Protein AF-A0A969V7N5-F1 (afdb_monomer_lite)

Foldseek 3Di:
DDDDPVSVVVVLVVVLVVQCVVCVLQQQSVCVSVVHCCHPVNVNSVVCSVVCNVVPPPD

pLDDT: mean 91.93, std 6.85, range [60.72, 97.19]

Sequence (59 aa):
MELNNEQKKWLEKIQHQVMAFIYRKDLRKLATLYGTNKWNQHWYAQHYNKHFTPLRLKK

Secondary structure (DSSP, 8-state):
-PPPHHHHHHHHHHHHHHHHHHTTT-HHHHHHHTT-TTTTTS-HHHHHHHHHGGGGG--

Radius of gyration: 14.93 Å; chains: 1; bounding box: 21×29×48 Å

Structure (mmCIF, N/CA/C/O backbone):
data_AF-A0A969V7N5-F1
#
_entry.id   AF-A0A969V7N5-F1
#
loop_
_atom_site.group_PDB
_atom_site.id
_atom_site.type_symbol
_atom_site.label_atom_id
_atom_site.label_alt_id
_atom_site.label_comp_id
_atom_site.label_asym_id
_atom_site.label_entity_id
_atom_site.label_seq_id
_atom_site.pdbx_PDB_ins_code
_atom_site.Cartn_x
_atom_site.Cartn_y
_atom_site.Cartn_z
_atom_site.occupancy
_atom_site.B_iso_or_equiv
_atom_site.auth_seq_id
_atom_site.auth_comp_id
_atom_site.auth_asym_id
_atom_site.auth_atom_id
_atom_site.pdbx_PDB_model_num
ATOM 1 N N . MET A 1 1 ? -8.159 15.285 -27.806 1.00 60.72 1 MET A N 1
ATOM 2 C CA . MET A 1 1 ? -7.619 16.296 -26.875 1.00 60.72 1 MET A CA 1
ATOM 3 C C . MET A 1 1 ? -6.469 15.638 -26.134 1.00 60.72 1 MET A C 1
ATOM 5 O O . MET A 1 1 ? -6.716 14.787 -25.290 1.00 60.72 1 MET A O 1
ATOM 9 N N . GLU A 1 2 ? -5.230 15.901 -26.542 1.00 79.00 2 GLU A N 1
ATOM 10 C CA . GLU A 1 2 ? -4.060 15.342 -25.859 1.00 79.00 2 GLU A CA 1
ATOM 11 C C . GLU A 1 2 ? -3.803 16.132 -24.575 1.00 79.00 2 GLU A C 1
ATOM 13 O O . GLU A 1 2 ? -3.716 17.357 -24.596 1.00 79.00 2 GLU A O 1
ATOM 18 N N . LEU A 1 3 ? -3.723 15.428 -23.446 1.00 77.94 3 LEU A N 1
ATOM 19 C CA . LEU A 1 3 ? -3.337 16.029 -22.172 1.00 77.94 3 LEU A CA 1
ATOM 20 C C . LEU A 1 3 ? -1.867 16.443 -22.234 1.00 77.94 3 LEU A C 1
ATOM 22 O O . LEU A 1 3 ? -1.018 15.671 -22.694 1.00 77.94 3 LEU A O 1
ATOM 26 N N . ASN A 1 4 ? -1.555 17.633 -21.727 1.00 89.62 4 ASN A N 1
ATOM 27 C CA . ASN A 1 4 ? -0.172 18.084 -21.634 1.00 89.62 4 ASN A CA 1
ATOM 28 C C . ASN A 1 4 ? 0.601 17.265 -20.571 1.00 89.62 4 ASN A C 1
ATOM 30 O O . ASN A 1 4 ? 0.019 16.572 -19.729 1.00 89.62 4 ASN A O 1
ATOM 34 N N . ASN A 1 5 ? 1.933 17.344 -20.591 1.00 89.50 5 ASN A N 1
ATOM 35 C CA . ASN A 1 5 ? 2.784 16.566 -19.683 1.00 89.50 5 ASN A CA 1
ATOM 36 C C . ASN A 1 5 ? 2.600 16.919 -18.195 1.00 89.50 5 ASN A C 1
ATOM 38 O O . ASN A 1 5 ? 2.793 16.059 -17.336 1.00 89.50 5 ASN A O 1
ATOM 42 N N . GLU A 1 6 ? 2.219 18.153 -17.868 1.00 91.06 6 GLU A N 1
ATOM 43 C CA . GLU A 1 6 ? 1.958 18.579 -16.487 1.00 91.06 6 GLU A CA 1
ATOM 44 C C . GLU A 1 6 ? 0.638 18.012 -15.960 1.00 91.06 6 GLU A C 1
ATOM 46 O O . GLU A 1 6 ? 0.589 17.482 -14.850 1.00 91.06 6 GLU A O 1
ATOM 51 N N . GLN A 1 7 ? -0.409 18.041 -16.785 1.00 90.38 7 GLN A N 1
ATOM 52 C CA . GLN A 1 7 ? -1.710 17.444 -16.502 1.00 90.38 7 GLN A CA 1
ATOM 53 C C . GLN A 1 7 ? -1.571 15.935 -16.291 1.00 90.38 7 GLN A C 1
ATOM 55 O O . GLN A 1 7 ? -2.118 15.407 -15.327 1.00 90.38 7 GLN A O 1
ATOM 60 N N . LYS A 1 8 ? -0.774 15.247 -17.123 1.00 91.38 8 LYS A N 1
ATOM 61 C CA . LYS A 1 8 ? -0.460 13.820 -16.934 1.00 91.38 8 LYS A CA 1
ATOM 62 C C . LYS A 1 8 ? 0.222 13.560 -15.589 1.00 91.38 8 LYS A C 1
ATOM 64 O O . LYS A 1 8 ? -0.271 12.744 -14.820 1.00 91.38 8 LYS A O 1
ATOM 69 N N . LYS A 1 9 ? 1.280 14.308 -15.252 1.00 92.50 9 LYS A N 1
ATOM 70 C CA . LYS A 1 9 ? 1.977 14.173 -13.956 1.00 92.50 9 LYS A CA 1
ATOM 71 C C . LYS A 1 9 ? 1.061 14.444 -12.762 1.00 92.50 9 LYS A C 1
ATOM 73 O O . LYS A 1 9 ? 1.192 13.810 -11.717 1.00 92.50 9 LYS A O 1
ATOM 78 N N . TRP A 1 10 ? 0.152 15.407 -12.882 1.00 93.00 10 TRP A N 1
ATOM 79 C CA . TRP A 1 10 ? -0.820 15.705 -11.834 1.00 93.00 10 TRP A CA 1
ATOM 80 C C . TRP A 1 10 ? -1.834 14.566 -11.657 1.00 93.00 10 TRP A C 1
ATOM 82 O O . TRP A 1 10 ? -2.082 14.142 -10.528 1.00 93.00 10 TRP A O 1
ATOM 92 N N . LEU A 1 11 ? -2.349 14.014 -12.760 1.00 94.00 11 LEU A N 1
ATOM 93 C CA . LEU A 1 11 ? -3.235 12.849 -12.737 1.00 94.00 11 LEU A CA 1
ATOM 94 C C . LEU A 1 11 ? -2.540 11.626 -12.135 1.00 94.00 11 LEU A C 1
ATOM 96 O O . LEU A 1 11 ? -3.116 10.969 -11.272 1.00 94.00 11 LEU A O 1
ATOM 100 N N . GLU A 1 12 ? -1.290 11.367 -12.518 1.00 91.56 12 GLU A N 1
ATOM 101 C CA . GLU A 1 12 ? -0.470 10.300 -11.938 1.00 91.56 12 GLU A CA 1
ATOM 102 C C . GLU A 1 12 ? -0.320 10.474 -10.425 1.00 91.56 12 GLU A C 1
ATOM 104 O O . GLU A 1 12 ? -0.510 9.518 -9.677 1.00 91.56 12 GLU A O 1
ATOM 109 N N . LYS A 1 13 ? -0.052 11.697 -9.945 1.00 92.88 13 LYS A N 1
ATOM 110 C CA . LYS A 1 13 ? 0.030 11.982 -8.503 1.00 92.88 13 LYS A CA 1
ATOM 111 C C . LYS A 1 13 ? -1.282 11.690 -7.783 1.00 92.88 13 LYS A C 1
ATOM 113 O O . LYS A 1 13 ? -1.256 11.087 -6.713 1.00 92.88 13 LYS A O 1
ATOM 118 N N . ILE A 1 14 ? -2.416 12.095 -8.348 1.00 95.81 14 ILE A N 1
ATOM 119 C CA . ILE A 1 14 ? -3.729 11.841 -7.741 1.00 95.81 14 ILE A CA 1
ATOM 120 C C . ILE A 1 14 ? -4.047 10.357 -7.739 1.00 95.81 14 ILE A C 1
ATOM 122 O O . ILE A 1 14 ? -4.432 9.820 -6.703 1.00 95.81 14 ILE A O 1
ATOM 126 N N . GLN A 1 15 ? -3.840 9.681 -8.866 1.00 94.94 15 GLN A N 1
ATOM 127 C CA . GLN A 1 15 ? -3.999 8.238 -8.957 1.00 94.94 15 GLN A CA 1
ATOM 128 C C . GLN A 1 15 ? -3.147 7.542 -7.892 1.00 94.94 15 GLN A C 1
ATOM 130 O O . GLN A 1 15 ? -3.637 6.656 -7.195 1.00 94.94 15 GLN A O 1
ATOM 135 N N . HIS A 1 16 ? -1.897 7.977 -7.716 1.00 93.94 16 HIS A N 1
ATOM 136 C CA . HIS A 1 16 ? -0.988 7.432 -6.713 1.00 93.94 16 HIS A CA 1
ATOM 137 C C . HIS A 1 16 ? -1.514 7.636 -5.288 1.00 93.94 16 HIS A C 1
ATOM 139 O O . HIS A 1 16 ? -1.584 6.680 -4.520 1.00 93.94 16 HIS A O 1
ATOM 145 N N . GLN A 1 17 ? -1.984 8.842 -4.955 1.00 96.25 17 GLN A N 1
ATOM 146 C CA . GLN A 1 17 ? -2.579 9.149 -3.648 1.00 96.25 17 GLN A CA 1
ATOM 147 C C . GLN A 1 17 ? -3.851 8.338 -3.372 1.00 96.25 17 GLN A C 1
ATOM 149 O O . GLN A 1 17 ? -4.014 7.791 -2.278 1.00 96.25 17 GLN A O 1
ATOM 154 N N . VAL A 1 18 ? -4.736 8.213 -4.363 1.00 97.19 18 VAL A N 1
ATOM 155 C CA . VAL A 1 18 ? -5.962 7.411 -4.262 1.00 97.19 18 VAL A CA 1
ATOM 156 C C . VAL A 1 18 ? -5.612 5.942 -4.031 1.00 97.19 18 VAL A C 1
ATOM 158 O O . VAL A 1 18 ? -6.130 5.322 -3.101 1.00 97.19 18 VAL A O 1
ATOM 161 N N . MET A 1 19 ? -4.679 5.391 -4.810 1.00 97.06 19 MET A N 1
ATOM 162 C CA . MET A 1 19 ? -4.226 4.007 -4.654 1.00 97.06 19 MET A CA 1
ATOM 163 C C . MET A 1 19 ? -3.544 3.780 -3.302 1.00 97.06 19 MET A C 1
ATOM 165 O O . MET A 1 19 ? -3.806 2.770 -2.648 1.00 97.06 19 MET A O 1
ATOM 169 N N . ALA A 1 20 ? -2.738 4.732 -2.829 1.00 96.31 20 ALA A N 1
ATOM 170 C CA . ALA A 1 20 ? -2.118 4.671 -1.511 1.00 96.31 20 ALA A CA 1
ATOM 171 C C . ALA A 1 20 ? -3.172 4.646 -0.391 1.00 96.31 20 ALA A C 1
ATOM 173 O O . ALA A 1 20 ? -3.062 3.867 0.558 1.00 96.31 20 ALA A O 1
ATOM 174 N N . PHE A 1 21 ? -4.243 5.432 -0.521 1.00 96.25 21 PHE A N 1
ATOM 175 C CA . PHE A 1 21 ? -5.344 5.431 0.439 1.00 96.25 21 PHE A CA 1
ATOM 176 C C . PHE A 1 21 ? -6.150 4.125 0.420 1.00 96.25 21 PHE A C 1
ATOM 178 O O . PHE A 1 21 ? -6.475 3.598 1.489 1.00 96.25 21 PHE A O 1
ATOM 185 N N . ILE A 1 22 ? -6.443 3.577 -0.764 1.00 96.88 22 ILE A N 1
ATOM 186 C CA . ILE A 1 22 ? -7.127 2.282 -0.923 1.00 96.88 22 ILE A CA 1
ATOM 187 C C . ILE A 1 22 ? -6.280 1.158 -0.306 1.00 96.88 22 ILE A C 1
ATOM 189 O O . ILE A 1 22 ? -6.793 0.316 0.434 1.00 96.88 22 ILE A O 1
ATOM 193 N N . TYR A 1 23 ? -4.967 1.169 -0.545 1.00 96.12 23 TYR A N 1
ATOM 194 C CA . TYR A 1 23 ? -4.034 0.145 -0.072 1.00 96.12 23 TYR A CA 1
ATOM 195 C C . TYR A 1 23 ? -3.461 0.395 1.324 1.00 96.12 23 TYR A C 1
ATOM 197 O O . TYR A 1 23 ? -2.626 -0.382 1.778 1.00 96.12 2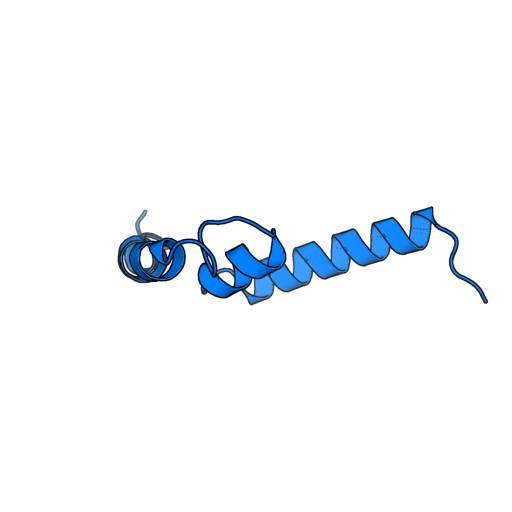3 TYR A O 1
ATOM 205 N N . ARG A 1 24 ? -3.951 1.393 2.069 1.00 94.00 24 ARG A N 1
ATOM 206 C CA . ARG A 1 24 ? -3.425 1.793 3.392 1.00 94.00 24 ARG A CA 1
ATOM 207 C C . ARG A 1 24 ? -3.330 0.686 4.457 1.00 94.00 24 ARG A C 1
ATOM 209 O O . ARG A 1 24 ? -2.739 0.908 5.507 1.00 94.00 24 ARG A O 1
ATOM 216 N N . LYS A 1 25 ? -3.979 -0.466 4.246 1.00 94.75 25 LYS A N 1
ATOM 217 C CA . LYS A 1 25 ? -3.967 -1.634 5.152 1.00 94.75 25 LYS A CA 1
ATOM 218 C C . LYS A 1 25 ? -3.152 -2.826 4.622 1.00 94.75 25 LYS A C 1
ATOM 220 O O . LYS A 1 25 ? -3.106 -3.859 5.285 1.00 94.75 25 LYS A O 1
ATOM 225 N N . ASP A 1 26 ? -2.570 -2.721 3.429 1.00 95.75 26 ASP A N 1
ATOM 226 C CA . ASP A 1 26 ? -1.755 -3.775 2.823 1.00 95.75 26 ASP A CA 1
ATOM 227 C C . ASP A 1 26 ? -0.395 -3.204 2.415 1.00 95.75 26 ASP A C 1
ATOM 229 O O . ASP A 1 26 ? -0.210 -2.671 1.317 1.00 95.75 26 ASP A O 1
ATOM 233 N N . LEU A 1 27 ? 0.580 -3.341 3.317 1.00 95.56 27 LEU A N 1
ATOM 234 C CA . LEU A 1 27 ? 1.947 -2.875 3.088 1.00 95.56 27 LEU A CA 1
ATOM 235 C C . LEU A 1 27 ? 2.617 -3.529 1.872 1.00 95.56 27 LEU A C 1
ATOM 237 O O . LEU A 1 27 ? 3.542 -2.941 1.320 1.00 95.56 27 LEU A O 1
ATOM 241 N N . ARG A 1 28 ? 2.164 -4.704 1.415 1.00 95.88 28 ARG A N 1
ATOM 242 C CA . ARG A 1 28 ? 2.717 -5.350 0.213 1.00 95.88 28 ARG A CA 1
ATOM 243 C C . ARG A 1 28 ? 2.303 -4.589 -1.040 1.00 95.88 28 ARG A C 1
ATOM 245 O O . ARG A 1 28 ? 3.147 -4.251 -1.863 1.00 95.88 28 ARG A O 1
ATOM 252 N N . LYS A 1 29 ? 1.013 -4.247 -1.140 1.00 95.88 29 LYS A N 1
ATOM 253 C CA . LYS A 1 29 ? 0.478 -3.440 -2.247 1.00 95.88 29 LYS A CA 1
ATOM 254 C C . LYS A 1 29 ? 1.080 -2.040 -2.259 1.00 95.88 29 LYS A C 1
ATOM 256 O O . LYS A 1 29 ? 1.425 -1.542 -3.325 1.00 95.88 29 LYS A O 1
ATOM 261 N N . LEU A 1 30 ? 1.262 -1.433 -1.084 1.00 96.19 30 LEU A N 1
ATOM 262 C CA . LEU A 1 30 ? 1.967 -0.156 -0.970 1.00 96.19 30 LEU A CA 1
ATOM 263 C C . LEU A 1 30 ? 3.430 -0.278 -1.396 1.00 96.19 30 LEU A C 1
ATOM 265 O O . LEU A 1 30 ? 3.920 0.582 -2.117 1.00 96.19 30 LEU A O 1
ATOM 269 N N . ALA A 1 3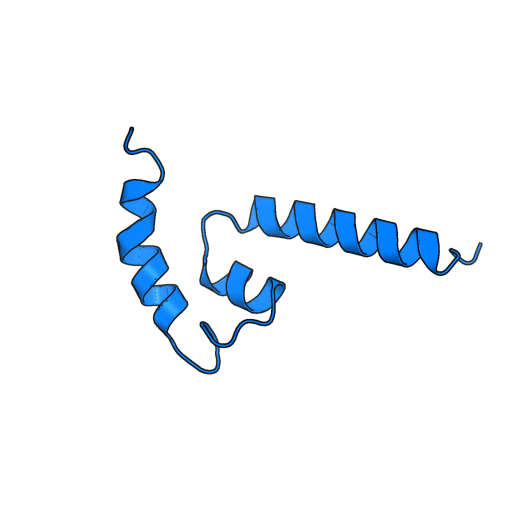1 ? 4.122 -1.350 -1.013 1.00 95.88 31 ALA A N 1
ATOM 270 C CA . ALA A 1 31 ? 5.507 -1.539 -1.414 1.00 95.88 31 ALA A CA 1
ATOM 271 C C . ALA A 1 31 ? 5.662 -1.661 -2.939 1.00 95.88 31 ALA A C 1
ATOM 273 O O . ALA A 1 31 ? 6.567 -1.051 -3.503 1.00 95.88 31 ALA A O 1
ATOM 274 N N . THR A 1 32 ? 4.737 -2.357 -3.610 1.00 94.75 32 THR A N 1
ATOM 275 C CA . THR A 1 32 ? 4.663 -2.381 -5.078 1.00 94.75 32 THR A CA 1
ATOM 276 C C . THR A 1 32 ? 4.340 -1.002 -5.657 1.00 94.75 32 THR A C 1
ATOM 278 O O . THR A 1 32 ? 5.016 -0.568 -6.582 1.00 94.75 32 THR A O 1
ATOM 281 N N . LEU A 1 33 ? 3.356 -0.288 -5.097 1.00 94.81 33 LEU A N 1
ATOM 282 C CA . LEU A 1 33 ? 2.939 1.042 -5.561 1.00 94.81 33 LEU A CA 1
ATOM 283 C C . LEU A 1 33 ? 4.066 2.090 -5.466 1.00 94.81 33 LEU A C 1
ATOM 285 O O . LEU A 1 33 ? 4.180 2.951 -6.335 1.00 94.81 33 LEU A O 1
ATOM 289 N N . TYR A 1 34 ? 4.894 2.023 -4.422 1.00 94.00 34 TYR A N 1
ATOM 290 C CA . TYR A 1 34 ? 6.035 2.922 -4.207 1.00 94.00 34 TYR A CA 1
ATOM 291 C C . TYR A 1 34 ? 7.366 2.371 -4.745 1.00 94.00 34 TYR A C 1
ATOM 293 O O . TYR A 1 34 ? 8.395 3.023 -4.584 1.00 94.00 34 TYR A O 1
ATOM 301 N N . GLY A 1 35 ? 7.376 1.180 -5.354 1.00 93.50 35 GLY A N 1
ATOM 302 C CA . GLY A 1 35 ? 8.585 0.581 -5.930 1.00 93.50 35 GLY A CA 1
ATOM 303 C C . GLY A 1 35 ? 9.699 0.288 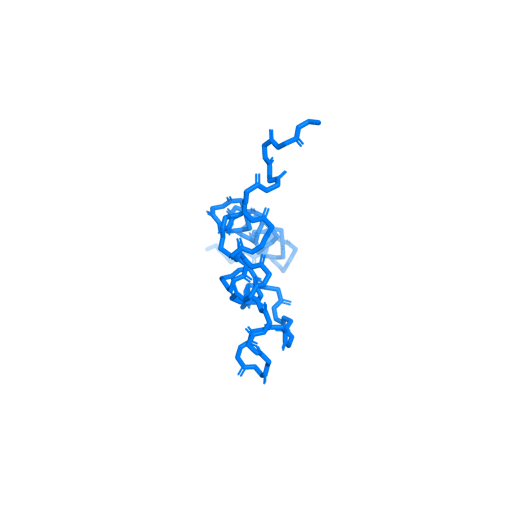-4.916 1.00 93.50 35 GLY A C 1
ATOM 304 O O . GLY A 1 35 ? 10.874 0.302 -5.269 1.00 93.50 35 GLY A O 1
ATOM 305 N N . THR A 1 36 ? 9.365 0.045 -3.647 1.00 93.81 36 THR A N 1
ATOM 306 C CA . THR A 1 36 ? 10.363 -0.261 -2.609 1.00 93.81 36 THR A CA 1
ATOM 307 C C . THR A 1 36 ? 10.712 -1.749 -2.596 1.00 93.81 36 THR A C 1
ATOM 309 O O . THR A 1 36 ? 9.854 -2.617 -2.727 1.00 93.81 36 THR A O 1
ATOM 312 N N . ASN A 1 37 ? 11.982 -2.048 -2.316 1.00 93.12 37 ASN A N 1
ATOM 313 C CA . ASN A 1 37 ? 12.516 -3.403 -2.162 1.00 93.12 37 ASN A CA 1
ATOM 314 C C . ASN A 1 37 ? 11.984 -4.200 -0.949 1.00 93.12 37 ASN A C 1
ATOM 316 O O . ASN A 1 37 ? 12.435 -5.319 -0.714 1.00 93.12 37 ASN A O 1
ATOM 320 N N . LYS A 1 38 ? 11.070 -3.646 -0.140 1.00 92.12 38 LYS A N 1
ATOM 321 C CA . LYS A 1 38 ? 10.512 -4.305 1.059 1.00 92.12 38 LYS A CA 1
ATOM 322 C C . LYS A 1 38 ? 9.478 -5.388 0.732 1.00 92.12 38 LYS A C 1
ATOM 324 O O . LYS A 1 38 ? 9.049 -6.105 1.639 1.00 92.12 38 LYS A O 1
ATOM 329 N N . TRP A 1 39 ? 9.064 -5.469 -0.530 1.00 92.12 39 TRP A N 1
ATOM 330 C CA . TRP A 1 39 ? 8.241 -6.529 -1.104 1.00 92.12 39 TRP A CA 1
ATOM 331 C C . TRP A 1 39 ? 8.845 -6.962 -2.451 1.00 92.12 39 TRP A C 1
ATOM 333 O O . TRP A 1 39 ? 9.594 -6.197 -3.056 1.00 92.12 39 TRP A O 1
ATOM 343 N N . ASN A 1 40 ? 8.549 -8.179 -2.917 1.00 83.44 40 ASN A N 1
ATOM 344 C CA . ASN A 1 40 ? 9.151 -8.857 -4.082 1.00 83.44 40 ASN A CA 1
ATOM 345 C C . ASN A 1 40 ? 10.641 -9.229 -3.937 1.00 83.44 40 ASN A C 1
ATOM 347 O O . ASN A 1 40 ? 10.971 -10.398 -4.105 1.00 83.44 40 ASN A O 1
ATOM 351 N N . GLN A 1 41 ? 11.524 -8.281 -3.602 1.00 87.25 41 GLN A N 1
ATOM 352 C CA . GLN A 1 41 ? 12.955 -8.555 -3.368 1.00 87.25 41 GLN A CA 1
ATOM 353 C C . GLN A 1 41 ? 13.219 -9.045 -1.941 1.00 87.25 41 GLN A C 1
ATOM 355 O O . GLN A 1 41 ? 13.924 -10.026 -1.733 1.00 87.25 41 GLN A O 1
ATOM 360 N N . HIS A 1 42 ? 12.599 -8.391 -0.960 1.00 88.31 42 HIS A N 1
ATOM 361 C CA . HIS A 1 42 ? 12.543 -8.853 0.424 1.00 88.31 42 HIS A CA 1
ATOM 362 C C . HIS A 1 42 ? 11.088 -9.089 0.815 1.00 88.31 42 HIS A C 1
ATOM 364 O O . HIS A 1 42 ? 10.190 -8.423 0.308 1.00 88.31 42 HIS A O 1
ATOM 370 N N . TRP A 1 43 ? 10.822 -10.014 1.734 1.00 91.25 43 TRP A N 1
ATOM 371 C CA . TRP A 1 43 ? 9.449 -10.350 2.148 1.00 91.25 43 TRP A CA 1
ATOM 372 C C . TRP A 1 43 ? 9.025 -9.651 3.450 1.00 91.25 43 TRP A C 1
ATOM 374 O O . TRP A 1 43 ? 8.051 -10.036 4.100 1.00 91.25 43 TRP A O 1
ATOM 384 N N . TYR A 1 44 ? 9.724 -8.574 3.825 1.00 95.00 44 TYR A N 1
ATOM 385 C CA . TYR A 1 44 ? 9.480 -7.837 5.066 1.00 95.00 44 TYR A CA 1
ATOM 386 C C . TYR A 1 44 ? 8.105 -7.178 5.127 1.00 95.00 44 TYR A C 1
ATOM 388 O O . TYR A 1 44 ? 7.517 -7.110 6.204 1.00 95.00 44 TYR A O 1
ATOM 396 N N . ALA A 1 45 ? 7.557 -6.719 3.998 1.00 94.94 45 ALA A N 1
ATOM 397 C CA . ALA A 1 45 ? 6.260 -6.047 3.981 1.00 94.94 45 ALA A CA 1
ATOM 398 C C . ALA A 1 45 ? 5.146 -6.920 4.577 1.00 94.94 45 ALA A C 1
ATOM 400 O O . ALA A 1 45 ? 4.301 -6.397 5.297 1.00 94.94 45 ALA A O 1
ATOM 401 N N . GLN A 1 46 ? 5.166 -8.241 4.361 1.00 95.00 46 GLN A N 1
ATOM 402 C CA . GLN A 1 46 ? 4.208 -9.158 4.987 1.00 95.00 46 GLN A CA 1
ATOM 403 C C . GLN A 1 46 ? 4.386 -9.217 6.509 1.00 95.00 46 GLN A C 1
ATOM 405 O O . GLN A 1 46 ? 3.404 -9.118 7.249 1.00 95.00 46 GLN A O 1
ATOM 410 N N . HIS A 1 47 ? 5.631 -9.359 6.969 1.00 95.06 47 HIS A N 1
ATOM 411 C CA . HIS A 1 47 ? 5.961 -9.398 8.391 1.00 95.06 47 HIS A CA 1
ATOM 412 C C . HIS A 1 47 ? 5.530 -8.098 9.091 1.00 95.06 47 HIS A C 1
ATOM 414 O O . HIS A 1 47 ? 4.766 -8.138 10.057 1.00 95.06 47 HIS A O 1
ATOM 420 N N . TYR A 1 48 ? 5.900 -6.937 8.544 1.00 95.62 48 TYR A N 1
ATOM 421 C CA . TYR A 1 48 ? 5.467 -5.639 9.066 1.00 95.62 48 TYR A CA 1
ATOM 422 C C . TYR A 1 48 ? 3.952 -5.476 9.035 1.00 95.62 48 TYR A C 1
ATOM 424 O O . TYR A 1 48 ? 3.385 -4.959 9.993 1.00 95.62 48 TYR A O 1
ATOM 432 N N . ASN A 1 49 ? 3.272 -5.955 7.987 1.00 96.19 49 ASN A N 1
ATOM 433 C CA . ASN A 1 49 ? 1.819 -5.833 7.909 1.00 96.19 49 ASN A CA 1
ATOM 434 C C . ASN A 1 49 ? 1.159 -6.562 9.083 1.00 96.19 49 ASN A C 1
ATOM 436 O O . ASN A 1 49 ? 0.267 -6.008 9.720 1.00 96.19 49 ASN A O 1
ATOM 440 N N . LYS A 1 50 ? 1.638 -7.763 9.427 1.00 95.44 50 LYS A N 1
ATOM 441 C CA . LYS A 1 50 ? 1.133 -8.531 10.573 1.00 95.44 50 LYS A CA 1
ATOM 442 C C . LYS A 1 50 ? 1.359 -7.804 11.902 1.00 95.44 50 LYS A C 1
ATOM 444 O O . LYS A 1 50 ? 0.434 -7.725 12.703 1.00 95.44 50 LYS A O 1
ATOM 449 N N . HIS A 1 51 ? 2.556 -7.264 12.129 1.00 95.50 51 HIS A N 1
ATOM 450 C CA . HIS A 1 51 ? 2.911 -6.651 13.414 1.00 95.50 51 HIS A CA 1
ATOM 451 C C . HIS A 1 51 ? 2.373 -5.226 13.596 1.00 95.50 51 HIS A C 1
ATOM 453 O O . HIS A 1 51 ? 2.032 -4.846 14.713 1.00 95.50 51 HIS A O 1
ATOM 459 N N . PHE A 1 52 ? 2.258 -4.436 12.526 1.00 94.88 52 PHE A N 1
ATOM 460 C CA . PHE A 1 52 ? 1.840 -3.033 12.612 1.00 94.88 52 PHE A CA 1
ATOM 461 C C . PHE A 1 52 ? 0.337 -2.830 12.411 1.00 94.88 52 PHE A C 1
ATOM 463 O O . PHE A 1 52 ? -0.203 -1.834 12.890 1.00 94.88 52 PHE A O 1
ATOM 470 N N . THR A 1 53 ? -0.377 -3.770 11.776 1.00 93.81 53 THR A N 1
ATOM 471 C CA . THR A 1 53 ? -1.843 -3.670 11.626 1.00 93.81 53 THR A CA 1
ATOM 472 C C . THR A 1 5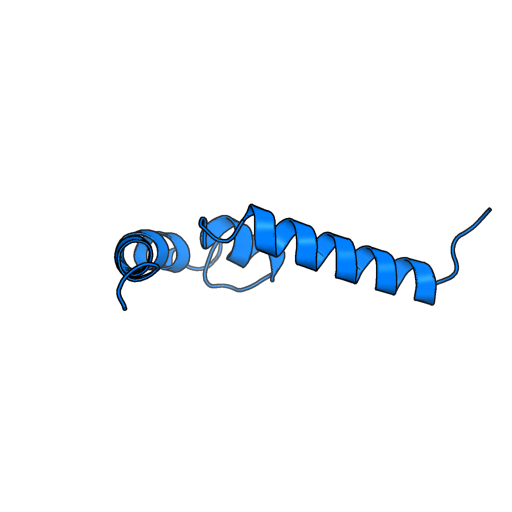3 ? -2.569 -3.468 12.965 1.00 93.81 53 THR A C 1
ATOM 474 O O . THR A 1 53 ? -3.406 -2.562 13.027 1.00 93.81 53 THR A O 1
ATOM 477 N N . PRO A 1 54 ? -2.250 -4.217 14.044 1.00 93.31 54 PRO A N 1
ATOM 478 C CA . PRO A 1 54 ? -2.878 -4.014 15.352 1.00 93.31 54 PRO A CA 1
ATOM 479 C C . PRO A 1 54 ? -2.592 -2.638 15.967 1.00 93.31 54 PRO A C 1
ATOM 481 O O . PRO A 1 54 ? -3.408 -2.118 16.722 1.00 93.31 54 PRO A O 1
ATOM 484 N N . LEU A 1 55 ? -1.452 -2.025 15.632 1.00 93.94 55 LEU A N 1
ATOM 485 C CA . LEU A 1 55 ? -1.027 -0.737 16.191 1.00 93.94 55 LEU A CA 1
ATOM 486 C C . LEU A 1 55 ? -1.725 0.461 15.534 1.00 93.94 55 LEU A C 1
ATOM 488 O O . LEU A 1 55 ? -1.729 1.548 16.094 1.00 93.94 55 LEU A O 1
ATOM 492 N N . ARG A 1 56 ? -2.364 0.276 14.373 1.00 89.12 56 ARG A N 1
ATOM 493 C CA . ARG A 1 56 ? -2.943 1.367 13.569 1.00 89.12 56 ARG A CA 1
ATOM 494 C C . ARG A 1 56 ? -4.042 2.169 14.276 1.00 89.12 56 ARG A C 1
ATOM 496 O O . ARG A 1 56 ? -4.307 3.299 13.885 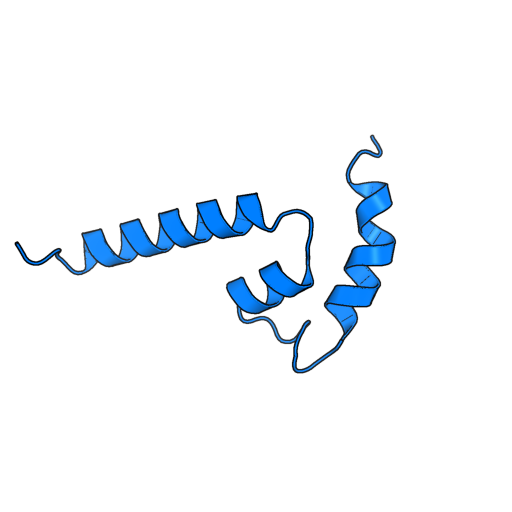1.00 89.12 56 ARG A O 1
ATOM 503 N N . LEU A 1 57 ? -4.724 1.563 15.246 1.00 87.62 57 LEU A N 1
ATOM 504 C CA . LEU A 1 57 ? -5.806 2.188 16.019 1.00 87.62 57 LEU A CA 1
ATOM 505 C C . LEU A 1 57 ? -5.449 2.346 17.501 1.00 87.62 57 LEU A C 1
ATOM 507 O O . LEU A 1 57 ? -6.299 2.752 18.292 1.00 87.62 57 LEU A O 1
ATOM 511 N N . LYS A 1 58 ? -4.214 2.005 17.880 1.00 89.00 58 LYS A N 1
ATOM 512 C CA . LYS A 1 58 ?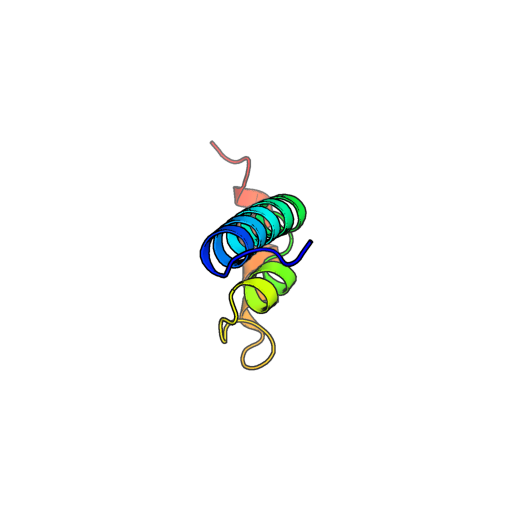 -3.740 2.167 19.247 1.00 89.00 58 LYS A CA 1
ATOM 513 C C . LYS A 1 58 ? -3.373 3.643 19.437 1.00 89.00 58 LYS A C 1
ATOM 515 O O . LYS A 1 58 ? -2.525 4.148 18.705 1.00 89.00 58 LYS A O 1
ATOM 520 N N . LYS A 1 59 ? -4.087 4.322 20.337 1.00 62.88 59 LYS A N 1
ATOM 521 C CA . LYS A 1 59 ? -3.790 5.692 20.779 1.00 62.88 59 LYS A CA 1
ATOM 522 C C . LYS A 1 59 ? -2.740 5.680 21.880 1.00 62.88 59 LYS A C 1
ATOM 524 O O . LYS A 1 59 ? -2.733 4.691 22.649 1.00 62.88 59 LYS A O 1
#